Protein AF-A0A949CXY3-F1 (afdb_monomer_lite)

pLDDT: mean 97.85, std 2.28, range [83.44, 98.88]

Foldseek 3Di:
DADPPFGWDADLVFQDTDDPPDDDRDDHWDWDADPNDIDTDDD

Sequence (43 aa):
IECPLHQGRFDVRTGQPTCDPACDPVRVYPVKIEDGRVYVELS

Secondary structure (DSSP, 8-state):
-B-TTT--EE-TTT--EEETT--SPPPP--EEEETTEEEE---

Structure (mmCIF, N/CA/C/O backbone):
data_AF-A0A949CXY3-F1
#
_entry.id   AF-A0A949CXY3-F1
#
loop_
_atom_site.group_PDB
_atom_site.id
_atom_site.type_symbol
_atom_site.label_atom_id
_atom_site.label_alt_id
_atom_site.label_comp_id
_atom_site.label_asym_id
_atom_site.label_entity_id
_atom_site.label_seq_id
_atom_site.pdbx_PDB_ins_code
_atom_site.Cartn_x
_atom_site.Cartn_y
_atom_site.Cartn_z
_atom_site.occupancy
_atom_site.B_iso_or_equiv
_atom_site.auth_seq_id
_atom_site.auth_comp_id
_atom_site.auth_asym_id
_atom_site.auth_atom_id
_atom_site.pdbx_PDB_model_num
ATOM 1 N N . ILE A 1 1 ? -2.187 0.072 -7.238 1.00 98.00 1 ILE A N 1
ATOM 2 C CA . ILE A 1 1 ? -1.745 1.472 -7.440 1.00 98.00 1 ILE A CA 1
ATOM 3 C C . ILE A 1 1 ? -0.532 1.486 -8.367 1.00 98.00 1 ILE A C 1
ATOM 5 O O . ILE A 1 1 ? 0.138 0.462 -8.438 1.00 98.00 1 ILE A O 1
ATOM 9 N N . GLU A 1 2 ? -0.289 2.568 -9.105 1.00 98.50 2 GLU A N 1
ATOM 10 C CA . GLU A 1 2 ? 0.785 2.684 -10.108 1.00 98.50 2 GLU A CA 1
ATOM 11 C C . GLU A 1 2 ? 1.771 3.796 -9.724 1.00 98.50 2 GLU A C 1
ATOM 13 O O . GLU A 1 2 ? 1.356 4.868 -9.282 1.00 98.50 2 GLU A O 1
ATOM 18 N N . CYS A 1 3 ? 3.072 3.528 -9.857 1.00 98.25 3 CYS A N 1
ATOM 19 C CA . CYS A 1 3 ? 4.138 4.496 -9.616 1.00 98.25 3 CYS A CA 1
ATOM 20 C C . CYS A 1 3 ? 4.222 5.495 -10.782 1.00 98.25 3 CYS A C 1
ATOM 22 O O . CYS A 1 3 ? 4.417 5.068 -11.920 1.00 98.25 3 CYS A O 1
ATOM 24 N N . PRO A 1 4 ? 4.169 6.816 -10.531 1.00 98.19 4 PRO A N 1
ATOM 25 C CA . PRO A 1 4 ? 4.138 7.813 -11.601 1.00 98.19 4 PRO A CA 1
ATOM 26 C C . PRO A 1 4 ? 5.460 7.950 -12.373 1.00 98.19 4 PRO A C 1
ATOM 28 O O . PRO A 1 4 ? 5.481 8.602 -13.410 1.00 98.19 4 PRO A O 1
ATOM 31 N N . LEU A 1 5 ? 6.564 7.378 -11.877 1.00 98.25 5 LEU A N 1
ATOM 32 C CA . LEU A 1 5 ? 7.881 7.509 -12.504 1.00 98.25 5 LEU A CA 1
ATOM 33 C C . LEU A 1 5 ? 8.144 6.431 -13.569 1.00 98.25 5 LEU A C 1
ATOM 35 O O . LEU A 1 5 ? 8.545 6.753 -14.681 1.00 98.25 5 LEU A O 1
ATOM 39 N N . HIS A 1 6 ? 7.926 5.157 -13.228 1.00 97.94 6 HIS A N 1
ATOM 40 C CA . HIS A 1 6 ? 8.260 4.014 -14.095 1.00 97.94 6 HIS A CA 1
ATOM 41 C C . HIS A 1 6 ? 7.120 2.995 -14.221 1.00 97.94 6 HIS A C 1
ATOM 43 O O . HIS A 1 6 ? 7.359 1.864 -14.627 1.00 97.94 6 HIS A O 1
ATOM 49 N N . GLN A 1 7 ? 5.900 3.360 -13.813 1.00 98.25 7 GLN A N 1
ATOM 50 C CA . GLN A 1 7 ? 4.672 2.579 -14.028 1.00 98.25 7 GLN A CA 1
ATOM 51 C C . GLN A 1 7 ? 4.620 1.198 -13.348 1.00 98.25 7 GLN A C 1
ATOM 53 O O . GLN A 1 7 ? 3.673 0.444 -13.553 1.00 98.25 7 GLN A O 1
ATOM 58 N N . GLY A 1 8 ? 5.577 0.884 -12.468 1.00 98.50 8 GLY A N 1
ATOM 59 C CA . GLY A 1 8 ? 5.501 -0.292 -11.599 1.00 98.50 8 GLY A CA 1
ATOM 60 C C . GLY A 1 8 ? 4.244 -0.248 -10.726 1.00 98.50 8 GLY A C 1
ATOM 61 O O . GLY A 1 8 ? 3.812 0.828 -10.294 1.00 98.50 8 GLY A O 1
ATOM 62 N N . ARG A 1 9 ? 3.634 -1.409 -10.467 1.00 98.69 9 ARG A N 1
ATOM 63 C CA . ARG A 1 9 ? 2.328 -1.488 -9.790 1.00 98.69 9 ARG A CA 1
ATOM 64 C C . ARG A 1 9 ? 2.361 -2.353 -8.547 1.00 98.69 9 ARG A C 1
ATOM 66 O O . ARG A 1 9 ? 3.006 -3.394 -8.528 1.00 98.69 9 ARG A O 1
ATOM 73 N N . PHE A 1 10 ? 1.542 -1.980 -7.568 1.00 98.88 10 PHE A N 1
ATOM 74 C CA . PHE A 1 10 ? 1.396 -2.695 -6.299 1.00 98.88 10 PHE A CA 1
ATOM 75 C C . PHE A 1 10 ? -0.074 -2.985 -5.981 1.00 98.88 10 PHE A C 1
ATOM 77 O O . PHE A 1 10 ? -0.949 -2.147 -6.247 1.00 98.88 10 PHE A O 1
ATOM 84 N N . ASP A 1 11 ? -0.351 -4.135 -5.370 1.00 98.69 11 ASP A N 1
ATOM 85 C CA . ASP A 1 11 ? -1.640 -4.401 -4.725 1.00 98.69 11 ASP A CA 1
ATOM 86 C C . ASP A 1 11 ? -1.716 -3.618 -3.406 1.00 98.69 11 ASP A C 1
ATOM 88 O O . ASP A 1 11 ? -0.908 -3.815 -2.503 1.00 98.69 11 ASP A O 1
ATOM 92 N N . VAL A 1 12 ? -2.699 -2.725 -3.274 1.00 98.19 12 VAL A N 1
ATOM 93 C CA . VAL A 1 12 ? -2.848 -1.851 -2.093 1.00 98.19 12 VAL A CA 1
ATOM 94 C C . VAL A 1 12 ? -3.209 -2.607 -0.812 1.00 98.19 12 VAL A C 1
ATOM 96 O O . VAL A 1 12 ? -3.078 -2.053 0.272 1.00 98.19 12 VAL A O 1
ATOM 99 N N . ARG A 1 13 ? -3.673 -3.857 -0.924 1.00 98.06 13 ARG A N 1
ATOM 100 C CA . ARG A 1 13 ? -4.086 -4.682 0.220 1.00 98.06 13 ARG A CA 1
ATOM 101 C C . ARG A 1 13 ? -2.910 -5.413 0.856 1.00 98.06 13 ARG A C 1
ATOM 103 O O . ARG A 1 13 ? -2.933 -5.677 2.051 1.00 98.06 13 ARG A O 1
ATOM 110 N N . THR A 1 14 ? -1.917 -5.780 0.049 1.00 98.38 14 THR A N 1
ATOM 111 C CA . THR A 1 14 ? -0.820 -6.675 0.454 1.00 98.38 14 THR A CA 1
ATOM 112 C C . THR A 1 14 ? 0.562 -6.059 0.272 1.00 98.38 14 THR A C 1
ATOM 114 O O . THR A 1 14 ? 1.534 -6.609 0.776 1.00 98.38 14 THR A 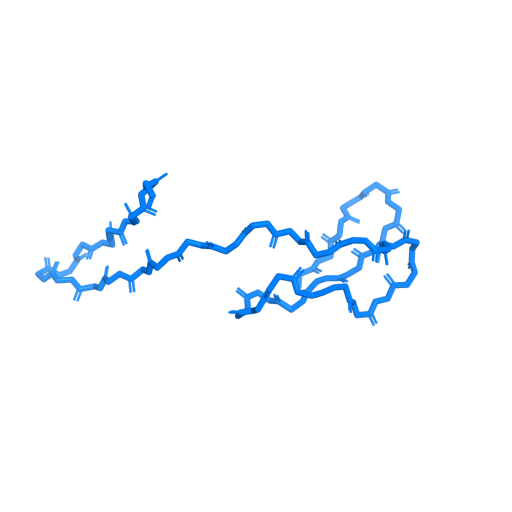O 1
ATOM 117 N N . GLY A 1 15 ? 0.665 -4.941 -0.452 1.00 98.50 15 GLY A N 1
ATOM 118 C CA . GLY A 1 15 ? 1.928 -4.290 -0.789 1.00 98.50 15 GLY A CA 1
ATOM 119 C C . GLY A 1 15 ? 2.732 -5.019 -1.864 1.00 98.50 15 GLY A C 1
ATOM 120 O O . GLY A 1 15 ? 3.782 -4.524 -2.265 1.00 98.50 15 GLY A O 1
ATOM 121 N N . GLN A 1 16 ? 2.257 -6.168 -2.356 1.00 98.75 1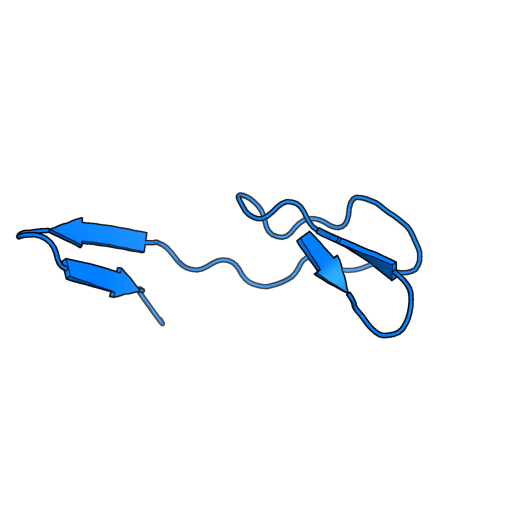6 GLN A N 1
ATOM 122 C CA . GLN A 1 16 ? 2.996 -6.982 -3.316 1.00 98.75 16 GLN A CA 1
ATOM 123 C C . GLN A 1 16 ? 3.122 -6.279 -4.674 1.00 98.75 16 GLN A C 1
ATOM 125 O O . GLN A 1 16 ? 2.140 -5.678 -5.135 1.00 98.75 16 GLN A O 1
ATOM 130 N N . PRO A 1 17 ? 4.288 -6.367 -5.340 1.00 98.69 17 PRO A N 1
ATOM 131 C CA . PRO A 1 17 ? 4.421 -5.923 -6.714 1.00 98.69 17 PRO A CA 1
ATOM 132 C C . PRO A 1 17 ? 3.554 -6.798 -7.624 1.00 98.69 17 PRO A C 1
ATOM 134 O O . PRO A 1 17 ? 3.370 -7.994 -7.411 1.00 98.69 17 PRO A O 1
ATOM 137 N N . THR A 1 18 ? 2.985 -6.173 -8.644 1.00 98.62 18 THR A N 1
ATOM 138 C CA . THR A 1 18 ? 2.074 -6.810 -9.611 1.00 98.62 18 THR A CA 1
ATOM 139 C C . THR A 1 18 ? 2.477 -6.530 -11.056 1.00 98.62 18 THR A C 1
ATOM 141 O O . THR A 1 18 ? 1.838 -7.028 -11.979 1.00 98.62 18 THR A O 1
ATOM 144 N N . CYS A 1 19 ? 3.502 -5.698 -11.258 1.00 98.31 19 CYS A N 1
ATOM 145 C CA . CYS A 1 19 ? 4.016 -5.318 -12.564 1.00 98.31 19 CYS A CA 1
ATOM 146 C C . CYS A 1 19 ? 5.451 -4.799 -12.426 1.00 98.31 19 CYS A C 1
ATOM 148 O O . CYS A 1 19 ? 5.736 -4.013 -11.513 1.00 98.31 19 CYS A O 1
ATOM 150 N N . ASP A 1 20 ? 6.311 -5.202 -13.359 1.00 97.25 20 ASP A N 1
ATOM 151 C CA . ASP A 1 20 ? 7.662 -4.667 -13.513 1.00 97.25 20 ASP A CA 1
ATOM 152 C C . ASP A 1 20 ? 7.618 -3.136 -13.710 1.00 97.25 20 ASP A C 1
ATOM 154 O O . ASP A 1 20 ? 6.649 -2.612 -14.263 1.00 97.25 20 ASP A O 1
ATOM 158 N N . PRO A 1 21 ? 8.631 -2.377 -13.256 1.00 97.81 21 PRO A N 1
ATOM 159 C CA . PRO A 1 21 ? 9.905 -2.832 -12.695 1.00 97.81 21 PRO A CA 1
ATOM 160 C C . PRO A 1 21 ? 9.903 -3.007 -11.162 1.00 97.81 21 PRO A C 1
ATOM 162 O O . PRO A 1 21 ? 10.968 -3.008 -10.550 1.00 97.81 21 PRO A O 1
ATOM 165 N N . ALA A 1 22 ? 8.742 -3.080 -10.5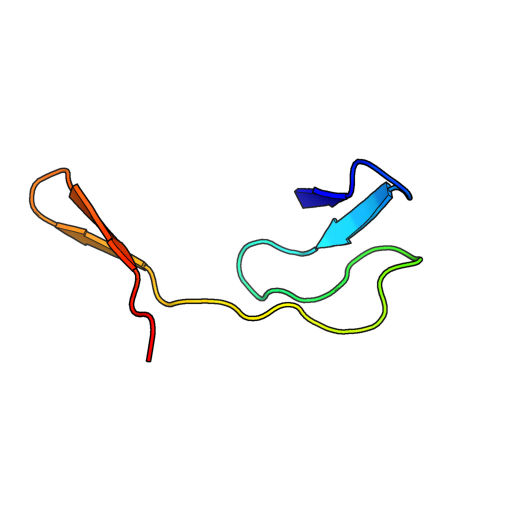02 1.00 98.31 22 ALA A N 1
ATOM 166 C CA . ALA A 1 22 ? 8.695 -3.25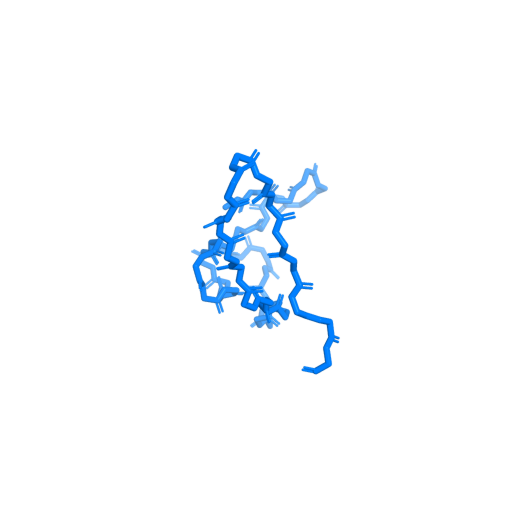5 -9.049 1.00 98.31 22 ALA A CA 1
ATOM 167 C C . ALA A 1 22 ? 9.045 -4.702 -8.653 1.00 98.31 22 ALA A C 1
ATOM 169 O O . ALA A 1 22 ? 8.369 -5.629 -9.088 1.00 98.31 22 ALA A O 1
ATOM 170 N N . CYS A 1 23 ? 10.060 -4.885 -7.801 1.00 98.00 23 CYS A N 1
ATOM 171 C CA . CYS A 1 23 ? 10.554 -6.215 -7.409 1.00 98.00 23 CYS A CA 1
ATOM 172 C C . CYS A 1 23 ? 10.207 -6.604 -5.966 1.00 98.00 23 CYS A C 1
ATOM 174 O O . CYS A 1 23 ? 9.897 -7.764 -5.704 1.00 98.00 23 CYS A O 1
ATOM 176 N N . ASP A 1 24 ? 10.239 -5.643 -5.040 1.00 98.38 24 ASP A N 1
ATOM 177 C CA . ASP A 1 24 ? 10.041 -5.895 -3.612 1.00 98.38 24 ASP A CA 1
ATOM 178 C C . ASP A 1 24 ? 8.667 -5.400 -3.137 1.00 98.38 24 ASP A C 1
ATOM 180 O O . ASP A 1 24 ? 8.184 -4.362 -3.611 1.00 98.38 24 ASP A O 1
ATOM 184 N N . PRO A 1 25 ? 8.023 -6.098 -2.184 1.00 98.25 25 PRO A N 1
ATOM 185 C CA . PRO A 1 25 ? 6.798 -5.613 -1.570 1.00 98.25 25 PRO A CA 1
ATOM 186 C C . PRO A 1 25 ? 7.039 -4.341 -0.758 1.00 98.25 25 PRO A C 1
ATOM 188 O O . PRO A 1 25 ? 8.032 -4.205 -0.042 1.00 98.25 25 PRO A O 1
ATOM 191 N N . VAL A 1 26 ? 6.074 -3.425 -0.807 1.00 98.06 26 VAL A N 1
ATOM 192 C CA . VAL A 1 26 ? 6.048 -2.257 0.080 1.00 98.06 26 VAL A CA 1
ATOM 193 C C . VAL A 1 26 ? 5.412 -2.612 1.422 1.00 98.06 26 VAL A C 1
ATOM 195 O O . VAL A 1 26 ? 4.564 -3.499 1.516 1.00 98.06 26 VAL A O 1
ATOM 198 N N . ARG A 1 27 ? 5.799 -1.892 2.480 1.00 97.62 27 ARG A N 1
ATOM 199 C CA . ARG A 1 27 ? 5.196 -2.059 3.807 1.00 97.62 27 ARG A CA 1
ATOM 200 C C . ARG A 1 27 ? 3.699 -1.735 3.760 1.00 97.62 27 ARG A C 1
ATOM 202 O O . ARG A 1 27 ? 3.303 -0.690 3.245 1.00 97.62 27 ARG A O 1
ATOM 209 N N . VAL A 1 28 ? 2.896 -2.605 4.364 1.00 97.94 28 VAL A N 1
ATOM 210 C CA . VAL A 1 28 ? 1.472 -2.375 4.633 1.00 97.94 28 VAL A CA 1
ATOM 211 C C . VAL A 1 28 ? 1.296 -2.028 6.105 1.00 97.94 28 VAL A C 1
ATOM 213 O O . VAL A 1 28 ? 2.016 -2.547 6.956 1.00 97.94 28 VAL A O 1
ATOM 216 N N . TYR A 1 29 ? 0.329 -1.163 6.387 1.00 98.06 29 TYR A N 1
ATOM 217 C CA . TYR A 1 29 ? -0.049 -0.769 7.737 1.00 98.06 29 TYR A CA 1
ATOM 218 C C . TYR A 1 29 ? -1.510 -1.153 7.986 1.00 98.06 29 TYR A C 1
ATOM 220 O O . TYR A 1 29 ? -2.350 -0.878 7.121 1.00 98.06 29 TYR A O 1
ATOM 228 N N . PRO A 1 30 ? -1.842 -1.770 9.132 1.00 97.69 30 PRO A N 1
ATOM 229 C CA . PRO A 1 30 ? -3.226 -1.972 9.532 1.00 97.69 30 PRO A CA 1
ATOM 230 C C . PRO A 1 30 ? -3.982 -0.642 9.599 1.00 97.69 30 PRO A C 1
ATOM 232 O O . PRO A 1 30 ? -3.481 0.362 10.114 1.00 97.69 30 PRO A O 1
ATOM 235 N N . VAL A 1 31 ? -5.204 -0.644 9.068 1.00 98.12 31 VAL A N 1
ATOM 236 C CA . VAL A 1 31 ? -6.097 0.517 9.056 1.00 98.12 31 VAL A CA 1
ATOM 237 C C . VAL A 1 31 ? -7.406 0.144 9.733 1.00 98.12 31 VAL A C 1
ATOM 239 O O . VAL A 1 31 ? -7.981 -0.905 9.440 1.00 98.12 31 VAL A O 1
ATOM 242 N N . LYS A 1 32 ? -7.906 1.028 10.599 1.00 98.25 32 LYS A N 1
ATOM 243 C CA . LYS A 1 32 ? -9.261 0.939 11.159 1.00 98.25 32 LYS A CA 1
ATOM 244 C C . LYS A 1 32 ? -10.052 2.213 10.881 1.00 98.25 32 LYS A C 1
ATOM 246 O O . LYS A 1 32 ? -9.481 3.303 10.809 1.00 98.25 32 LYS A O 1
ATOM 251 N N . ILE A 1 33 ? -11.368 2.067 10.752 1.00 98.56 33 ILE A N 1
ATOM 252 C CA . ILE A 1 33 ? -12.317 3.182 10.691 1.00 98.56 33 ILE A CA 1
ATOM 253 C C . ILE A 1 33 ? -13.166 3.126 11.957 1.00 98.56 33 ILE A C 1
ATOM 255 O O . ILE A 1 33 ? -13.795 2.107 12.226 1.00 98.56 33 ILE A O 1
ATOM 259 N N . GLU A 1 34 ? -13.170 4.206 12.729 1.00 98.56 34 GLU A N 1
ATOM 260 C CA . GLU A 1 34 ? -13.905 4.321 13.992 1.00 98.56 34 GLU A CA 1
ATOM 261 C C . GLU A 1 34 ? -14.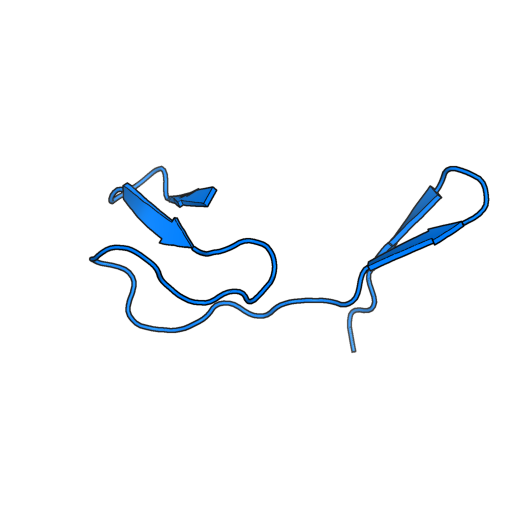420 5.758 14.122 1.00 98.56 34 GLU A C 1
ATOM 263 O O . GLU A 1 34 ? -13.679 6.704 13.855 1.00 98.56 34 GLU A O 1
ATOM 268 N N . ASP A 1 35 ? -15.707 5.925 14.433 1.00 97.81 35 ASP A N 1
ATOM 269 C CA . ASP A 1 35 ? -16.374 7.231 14.573 1.00 97.81 35 ASP A CA 1
ATOM 270 C C . ASP A 1 35 ? -16.126 8.207 13.403 1.00 97.81 35 ASP A C 1
ATOM 272 O O . ASP A 1 35 ? -15.872 9.400 13.580 1.00 97.81 35 ASP A O 1
ATOM 276 N N . GLY A 1 36 ? -16.163 7.685 12.171 1.00 98.44 36 GLY A N 1
ATOM 277 C CA . GLY A 1 36 ? -15.939 8.467 10.948 1.00 98.44 36 GLY A CA 1
ATOM 278 C C . GLY A 1 36 ? -14.488 8.911 10.730 1.00 98.44 36 GLY A C 1
ATOM 279 O O . GLY A 1 36 ? -14.218 9.685 9.812 1.00 98.44 36 GLY A O 1
ATOM 280 N N . ARG A 1 37 ? -13.545 8.429 11.547 1.00 98.50 37 ARG A N 1
ATOM 281 C CA . ARG A 1 37 ? -12.111 8.718 11.443 1.00 98.50 37 ARG A CA 1
ATOM 282 C C . ARG A 1 37 ? -11.341 7.494 10.967 1.00 98.50 37 ARG A C 1
ATOM 284 O O . ARG A 1 37 ? -11.690 6.362 11.288 1.00 98.50 37 ARG A O 1
ATOM 291 N N . VAL A 1 38 ? -10.267 7.739 10.220 1.00 98.38 38 VAL A N 1
A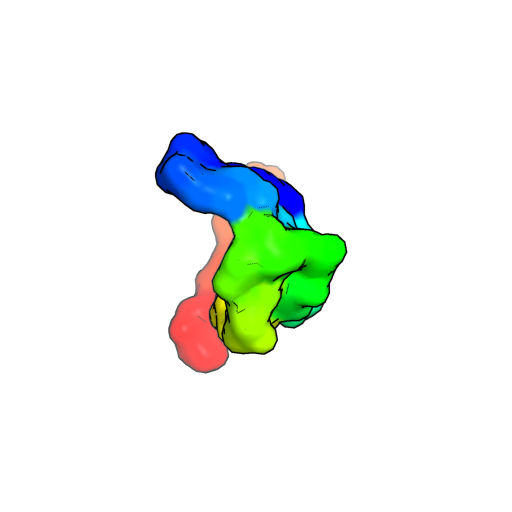TOM 292 C CA . VAL A 1 38 ? -9.338 6.709 9.740 1.00 98.38 38 VAL A CA 1
ATOM 293 C C . VAL A 1 38 ? -8.097 6.716 10.626 1.00 98.38 38 VAL A C 1
ATOM 295 O O . VAL A 1 38 ? -7.483 7.765 10.817 1.00 98.38 38 VAL A O 1
ATOM 298 N N . TYR A 1 39 ? -7.716 5.551 11.141 1.00 98.44 39 TYR A N 1
ATOM 299 C CA . TYR A 1 39 ? -6.520 5.362 11.959 1.00 98.44 39 TYR A CA 1
ATOM 300 C C . TYR A 1 39 ? -5.558 4.400 11.269 1.00 98.44 39 TYR A C 1
ATOM 302 O O . TYR A 1 39 ? -5.993 3.421 10.663 1.00 98.44 39 TYR A O 1
ATOM 310 N N . VAL A 1 40 ? -4.260 4.668 11.411 1.00 98.31 40 VAL A N 1
ATOM 311 C CA . VAL A 1 40 ? -3.166 3.857 10.865 1.00 98.31 40 VAL A CA 1
ATOM 312 C C . VAL A 1 40 ? -2.272 3.418 12.021 1.00 98.31 40 VAL A C 1
ATOM 314 O O . VAL A 1 40 ? -1.833 4.258 12.807 1.00 98.31 40 VAL A O 1
ATOM 317 N N . GLU A 1 41 ? -2.007 2.120 12.136 1.00 98.00 41 GLU A N 1
ATOM 318 C CA . GLU A 1 41 ? -1.028 1.578 13.086 1.00 98.00 41 GLU A CA 1
ATOM 319 C C . GLU A 1 41 ? 0.378 1.694 12.484 1.00 98.00 41 GLU A C 1
ATOM 321 O O . GLU A 1 41 ? 0.597 1.211 11.381 1.00 98.00 41 GLU A O 1
ATOM 326 N N . LEU A 1 42 ? 1.314 2.375 13.162 1.00 95.88 42 LEU A N 1
ATOM 327 C CA . LEU A 1 42 ? 2.653 2.683 12.620 1.00 95.88 42 LEU A CA 1
ATOM 328 C C . LEU A 1 42 ? 3.775 1.755 13.117 1.00 95.88 42 LEU A C 1
ATOM 330 O O . LEU A 1 42 ? 4.894 1.843 12.602 1.00 95.88 42 LEU A O 1
ATOM 334 N N . SER A 1 43 ? 3.496 0.934 14.129 1.00 83.44 43 SER A N 1
ATOM 335 C CA . SER A 1 43 ? 4.464 0.102 14.857 1.00 83.44 43 SER A CA 1
ATOM 336 C C . SER A 1 43 ? 4.451 -1.346 14.402 1.00 83.44 43 SER A C 1
ATOM 338 O O . SER A 1 43 ? 3.335 -1.902 14.343 1.00 83.44 43 SER A O 1
#

Radius of gyration: 12.96 Å; chains: 1; bounding box: 27×16×29 Å